Protein AF-A0ABD5DU59-F1 (afdb_monomer)

Mean predicted aligned error: 3.6 Å

Structure (mmCIF, N/CA/C/O backbone):
data_AF-A0ABD5DU59-F1
#
_entry.id   AF-A0ABD5DU59-F1
#
loop_
_atom_site.group_PDB
_atom_site.id
_atom_site.type_symbol
_atom_site.label_atom_id
_atom_site.label_alt_id
_atom_site.label_comp_id
_atom_site.label_asym_id
_atom_site.label_entity_id
_atom_site.label_seq_id
_atom_site.pdbx_PDB_ins_code
_atom_site.Cartn_x
_atom_site.Cartn_y
_atom_site.Cartn_z
_atom_site.occupancy
_atom_site.B_iso_or_equiv
_atom_site.auth_seq_id
_atom_site.auth_comp_id
_atom_site.auth_asym_id
_atom_site.auth_atom_id
_atom_site.pdbx_PDB_model_num
ATOM 1 N N . MET A 1 1 ? 8.849 -2.808 -11.660 1.00 80.06 1 MET A N 1
ATOM 2 C CA . MET A 1 1 ? 9.053 -3.051 -13.094 1.00 80.06 1 MET A CA 1
ATOM 3 C C . MET A 1 1 ? 9.398 -1.776 -13.841 1.00 80.06 1 MET A C 1
ATOM 5 O O . MET A 1 1 ? 10.565 -1.629 -14.149 1.00 80.06 1 MET A O 1
ATOM 9 N N . ILE A 1 2 ? 8.480 -0.823 -14.078 1.00 83.19 2 ILE A N 1
ATOM 10 C CA . ILE A 1 2 ? 8.816 0.320 -14.952 1.00 83.19 2 ILE A CA 1
ATOM 11 C C . ILE A 1 2 ? 9.961 1.196 -14.411 1.00 83.19 2 ILE A C 1
ATOM 13 O O . ILE A 1 2 ? 10.785 1.649 -15.176 1.00 83.19 2 ILE A O 1
ATOM 17 N N . ASN A 1 3 ? 10.139 1.358 -13.100 1.00 81.81 3 ASN A N 1
ATOM 18 C CA . ASN A 1 3 ? 11.316 2.096 -12.602 1.00 81.81 3 ASN A CA 1
ATOM 19 C C . ASN A 1 3 ? 12.653 1.408 -12.944 1.00 81.81 3 ASN A C 1
ATOM 21 O O . ASN A 1 3 ? 13.658 2.079 -13.115 1.00 81.81 3 ASN A O 1
ATOM 25 N N . ARG A 1 4 ? 12.658 0.078 -13.096 1.00 84.56 4 ARG A N 1
ATOM 26 C CA . ARG A 1 4 ? 13.845 -0.723 -13.426 1.00 84.56 4 ARG A CA 1
ATOM 27 C C . ARG A 1 4 ? 13.990 -0.995 -14.927 1.00 84.56 4 ARG A C 1
ATOM 29 O O . ARG A 1 4 ? 15.093 -1.251 -15.390 1.00 84.56 4 ARG A O 1
ATOM 36 N N . TYR A 1 5 ? 12.896 -0.935 -15.685 1.00 88.94 5 TYR A N 1
ATOM 37 C CA . TYR A 1 5 ? 12.854 -1.265 -17.108 1.00 88.94 5 TYR A CA 1
ATOM 38 C C . TYR A 1 5 ? 12.042 -0.238 -17.904 1.00 88.94 5 TYR A C 1
ATOM 40 O O . TYR A 1 5 ? 10.991 0.205 -17.448 1.00 88.94 5 TYR A O 1
ATOM 48 N N . THR A 1 6 ? 12.461 0.105 -19.120 1.00 87.19 6 THR A N 1
ATOM 49 C CA . THR A 1 6 ? 11.658 0.900 -20.063 1.00 87.19 6 THR A CA 1
ATOM 50 C C . THR A 1 6 ? 10.378 0.161 -20.473 1.00 87.19 6 THR A C 1
ATOM 52 O O . THR A 1 6 ? 10.230 -1.034 -20.215 1.00 87.19 6 THR A O 1
ATOM 55 N N . ALA A 1 7 ? 9.439 0.855 -21.127 1.00 85.81 7 ALA A N 1
ATOM 56 C CA . ALA A 1 7 ? 8.235 0.216 -21.676 1.00 85.81 7 ALA A CA 1
ATOM 57 C C . ALA A 1 7 ? 8.579 -0.930 -22.657 1.00 85.81 7 ALA A C 1
ATOM 59 O O . ALA A 1 7 ? 7.921 -1.970 -22.650 1.00 85.81 7 ALA A O 1
ATOM 60 N N . ASP A 1 8 ? 9.694 -0.788 -23.381 1.00 87.75 8 ASP A N 1
ATOM 61 C CA . ASP A 1 8 ? 10.266 -1.801 -24.281 1.00 87.75 8 ASP A CA 1
ATOM 62 C C . ASP A 1 8 ? 11.092 -2.878 -23.554 1.00 87.75 8 ASP A C 1
ATOM 64 O O . ASP A 1 8 ? 11.889 -3.584 -24.170 1.00 87.75 8 ASP A O 1
ATOM 68 N N . ARG A 1 9 ? 10.954 -2.992 -22.226 1.00 86.81 9 ARG A N 1
ATOM 69 C CA . ARG A 1 9 ? 11.640 -3.977 -21.373 1.00 86.81 9 ARG A CA 1
AT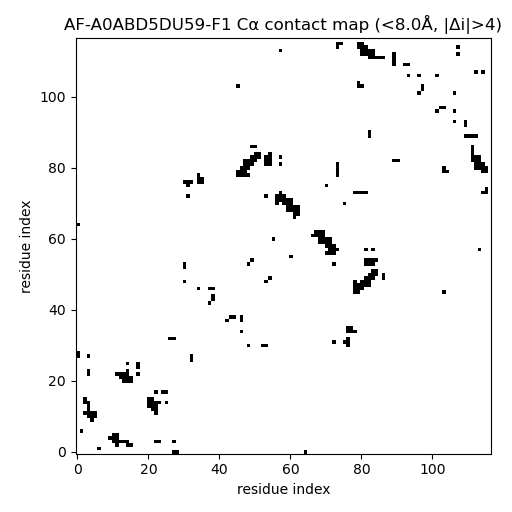OM 70 C C . ARG A 1 9 ? 13.176 -3.868 -21.366 1.00 86.81 9 ARG A C 1
ATOM 72 O O . ARG A 1 9 ? 13.849 -4.809 -20.953 1.00 86.81 9 ARG A O 1
ATOM 79 N N . LYS A 1 10 ? 13.751 -2.721 -21.749 1.00 89.88 10 LYS A N 1
ATOM 80 C CA . LYS A 1 10 ? 15.200 -2.465 -21.619 1.00 89.88 10 LYS A CA 1
ATOM 81 C C . LYS A 1 10 ? 15.541 -2.051 -20.194 1.00 89.88 10 LYS A C 1
ATOM 83 O O . LYS A 1 10 ? 14.781 -1.309 -19.584 1.00 89.88 10 LYS A O 1
ATOM 88 N N . LEU A 1 11 ? 16.675 -2.500 -19.665 1.00 89.25 11 LEU A N 1
ATOM 89 C CA . LEU A 1 11 ? 17.107 -2.140 -18.313 1.00 89.25 11 LEU A CA 1
ATOM 90 C C . LEU A 1 11 ? 17.397 -0.631 -18.215 1.00 89.25 11 LEU A C 1
ATOM 92 O O . LEU A 1 11 ? 18.031 -0.060 -19.100 1.00 89.25 11 LEU A O 1
ATOM 96 N N . ARG A 1 12 ? 16.935 0.006 -17.137 1.00 89.50 12 ARG A N 1
ATOM 97 C CA . ARG A 1 12 ? 17.323 1.369 -16.751 1.00 89.50 12 ARG A CA 1
ATOM 98 C C . ARG A 1 12 ? 18.554 1.316 -15.849 1.00 89.50 12 ARG A C 1
ATOM 100 O O . ARG A 1 12 ? 18.681 0.412 -15.023 1.00 89.50 12 ARG A O 1
ATOM 107 N N . HIS A 1 13 ? 19.449 2.285 -16.013 1.00 89.88 13 HIS A N 1
ATOM 108 C CA . HIS A 1 13 ? 20.680 2.393 -15.220 1.00 89.88 13 HIS A CA 1
ATOM 109 C C . HIS A 1 13 ? 20.547 3.361 -14.035 1.00 89.88 13 HIS A C 1
ATOM 111 O O . HIS A 1 13 ? 21.468 3.470 -13.228 1.00 89.88 13 HIS A O 1
ATOM 117 N N . ASP A 1 14 ? 19.383 3.989 -13.891 1.00 89.88 14 ASP A N 1
ATOM 118 C CA . ASP A 1 14 ? 19.012 4.912 -12.827 1.00 89.88 14 ASP A CA 1
ATOM 119 C C . ASP A 1 14 ? 17.605 4.612 -12.267 1.00 89.88 14 ASP A C 1
ATOM 121 O O . ASP A 1 14 ? 16.770 3.975 -12.911 1.00 89.88 14 ASP A O 1
ATOM 125 N N . ASP A 1 15 ? 17.342 5.060 -11.036 1.00 89.44 15 ASP A N 1
ATOM 126 C CA . ASP A 1 15 ? 16.006 5.060 -10.420 1.00 89.44 15 ASP A CA 1
ATOM 127 C C . ASP A 1 15 ? 15.778 6.377 -9.674 1.00 89.44 15 ASP A C 1
ATOM 129 O O . ASP A 1 15 ? 16.274 6.556 -8.563 1.00 89.44 15 ASP A O 1
ATOM 133 N N . ALA A 1 16 ? 14.979 7.270 -10.266 1.00 87.25 16 ALA A N 1
ATOM 134 C CA . ALA A 1 16 ? 14.698 8.621 -9.767 1.00 87.25 16 ALA A CA 1
ATOM 135 C C . ALA A 1 16 ? 14.113 8.684 -8.344 1.00 87.25 16 ALA A C 1
ATOM 137 O O . ALA A 1 16 ? 14.066 9.747 -7.730 1.00 87.25 16 ALA A O 1
ATOM 138 N N . TYR A 1 17 ? 13.628 7.562 -7.817 1.00 85.06 17 TYR A N 1
ATOM 139 C CA . TYR A 1 17 ? 13.027 7.497 -6.492 1.00 85.06 17 TYR A CA 1
ATOM 140 C C . TYR A 1 17 ? 13.849 6.662 -5.498 1.00 85.06 17 TYR A C 1
ATOM 142 O O . TYR A 1 17 ? 13.371 6.352 -4.401 1.00 85.06 17 TYR A O 1
ATOM 150 N N . THR A 1 18 ? 15.058 6.256 -5.880 1.00 88.69 18 THR A N 1
ATOM 151 C CA . THR A 1 18 ? 16.049 5.670 -4.979 1.00 88.69 18 THR A CA 1
ATOM 152 C C . THR A 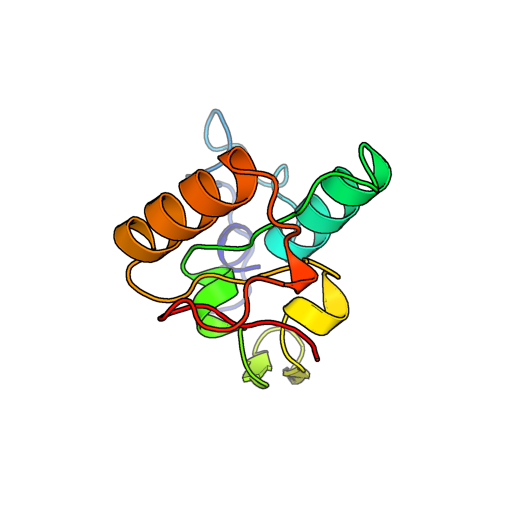1 18 ? 17.070 6.743 -4.601 1.00 88.69 18 THR A C 1
ATOM 154 O O . THR A 1 18 ? 17.480 7.546 -5.434 1.00 88.69 18 THR A O 1
ATOM 157 N N . ALA A 1 19 ? 17.513 6.759 -3.340 1.00 91.19 19 ALA A N 1
ATOM 158 C CA . ALA A 1 19 ? 18.520 7.710 -2.870 1.00 91.19 19 ALA A CA 1
ATOM 159 C C . ALA A 1 19 ? 19.785 7.683 -3.753 1.00 91.19 19 ALA A C 1
ATOM 161 O O . ALA A 1 19 ? 20.382 6.622 -3.962 1.00 91.19 19 ALA A O 1
ATOM 162 N N . GLY A 1 20 ? 20.178 8.852 -4.270 1.00 92.31 20 GLY A N 1
ATOM 163 C CA . GLY A 1 20 ? 21.308 9.001 -5.195 1.00 92.31 20 GLY A CA 1
ATOM 164 C C . GLY A 1 20 ? 21.059 8.453 -6.606 1.00 92.31 20 GLY A C 1
ATOM 165 O O . GLY A 1 20 ? 22.018 8.204 -7.326 1.00 92.31 20 GLY A O 1
ATOM 166 N N . ASN A 1 21 ? 19.800 8.224 -6.992 1.00 91.12 21 ASN A N 1
ATOM 167 C CA . ASN A 1 21 ? 19.379 7.661 -8.280 1.00 91.12 21 ASN A CA 1
ATOM 168 C C . ASN A 1 21 ? 19.935 6.262 -8.593 1.00 91.12 21 ASN A C 1
ATOM 170 O O . ASN A 1 21 ? 19.980 5.846 -9.750 1.00 91.12 21 ASN A O 1
ATOM 174 N N . VAL A 1 22 ? 20.362 5.518 -7.570 1.00 91.25 22 VAL A N 1
ATOM 175 C CA . VAL A 1 22 ? 21.033 4.227 -7.757 1.00 91.25 22 VAL A CA 1
ATOM 176 C C . VAL A 1 22 ? 20.045 3.164 -8.243 1.00 91.25 22 VAL A C 1
ATOM 178 O O . VAL A 1 22 ? 19.099 2.815 -7.538 1.00 91.25 22 VAL A O 1
ATOM 181 N N . ALA A 1 23 ? 20.294 2.589 -9.419 1.00 88.75 23 ALA A N 1
ATOM 182 C CA . ALA A 1 23 ? 19.475 1.499 -9.938 1.00 88.75 23 ALA A CA 1
ATOM 183 C C . ALA A 1 23 ? 19.575 0.215 -9.095 1.00 88.75 23 ALA A C 1
ATOM 185 O O . ALA A 1 23 ? 20.563 -0.058 -8.415 1.00 88.75 23 ALA A O 1
ATOM 186 N N . GLY A 1 24 ? 18.527 -0.608 -9.166 1.00 85.88 24 GLY A N 1
ATOM 187 C CA . GLY A 1 24 ? 18.517 -1.965 -8.609 1.00 85.88 24 GLY A CA 1
ATOM 188 C C . GLY A 1 24 ? 18.265 -2.080 -7.102 1.00 85.88 24 GLY A C 1
ATOM 189 O O . GLY A 1 24 ? 18.100 -3.199 -6.625 1.00 85.88 24 GLY A O 1
ATOM 190 N N . LYS A 1 25 ? 18.181 -0.973 -6.347 1.00 89.19 25 LYS A N 1
ATOM 191 C CA . LYS A 1 25 ? 17.865 -1.025 -4.903 1.00 89.19 25 LYS A CA 1
ATOM 192 C C . LYS A 1 25 ? 16.375 -1.174 -4.607 1.00 89.19 25 LYS A C 1
ATOM 194 O O . LYS A 1 25 ? 16.005 -1.789 -3.609 1.00 89.19 25 LYS A O 1
ATOM 199 N N . ARG A 1 26 ? 15.511 -0.602 -5.448 1.00 89.56 26 ARG A N 1
ATOM 200 C CA . ARG A 1 26 ? 14.063 -0.758 -5.318 1.00 89.56 26 ARG A CA 1
ATOM 201 C C . ARG A 1 26 ? 13.640 -2.124 -5.861 1.00 89.56 26 ARG A C 1
ATOM 203 O O . ARG A 1 26 ? 13.936 -2.426 -7.020 1.00 89.56 26 ARG A O 1
ATOM 210 N N . PRO A 1 27 ? 12.916 -2.937 -5.077 1.00 90.44 27 PRO A N 1
ATOM 211 C CA . PRO A 1 27 ? 12.423 -4.209 -5.558 1.00 90.44 27 PRO A CA 1
ATOM 212 C C . PRO A 1 27 ? 11.364 -4.009 -6.642 1.00 90.44 27 PRO A C 1
ATOM 214 O O . PRO A 1 27 ? 10.609 -3.032 -6.677 1.00 90.44 27 PRO A O 1
ATOM 217 N N . ASP A 1 28 ? 11.276 -4.994 -7.520 1.00 89.25 28 ASP A N 1
ATOM 218 C CA . ASP A 1 28 ? 10.167 -5.099 -8.444 1.00 89.25 28 ASP A CA 1
ATOM 219 C C . ASP A 1 28 ? 8.859 -5.389 -7.691 1.00 89.25 28 ASP A C 1
ATOM 221 O O . ASP A 1 28 ? 8.840 -6.157 -6.735 1.00 89.25 28 ASP A O 1
ATOM 225 N N . ARG A 1 29 ? 7.758 -4.748 -8.118 1.00 89.00 29 ARG A N 1
ATOM 226 C CA . ARG A 1 29 ? 6.458 -4.755 -7.410 1.00 89.00 29 ARG A CA 1
ATOM 227 C C . ARG A 1 29 ? 6.611 -4.293 -5.951 1.00 89.00 29 ARG A C 1
ATOM 229 O O . ARG A 1 29 ? 6.225 -4.992 -5.016 1.00 89.00 29 ARG A O 1
ATOM 236 N N . ALA A 1 30 ? 7.184 -3.102 -5.774 1.00 91.06 30 ALA A N 1
ATOM 237 C CA . ALA A 1 30 ? 7.591 -2.575 -4.475 1.00 91.06 30 ALA A CA 1
ATOM 238 C C . ALA A 1 30 ? 6.450 -2.524 -3.450 1.00 91.06 30 ALA A C 1
ATOM 240 O O . ALA A 1 30 ? 6.675 -2.887 -2.299 1.00 91.06 30 ALA A O 1
ATOM 241 N N . THR A 1 31 ? 5.222 -2.175 -3.864 1.00 93.38 31 THR A N 1
ATOM 242 C CA . THR A 1 31 ? 4.042 -2.226 -2.983 1.00 93.38 31 THR A CA 1
ATOM 243 C C . THR A 1 31 ? 3.89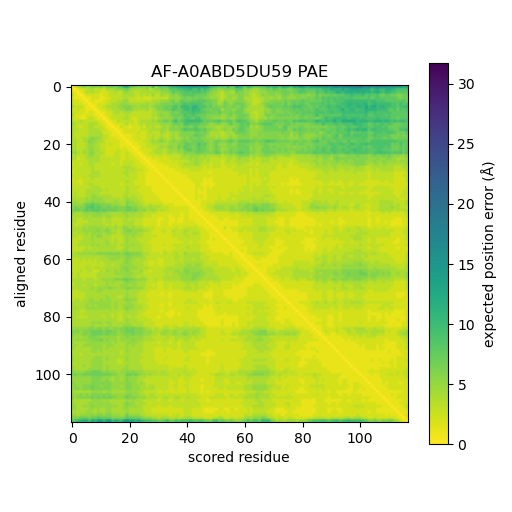4 -3.588 -2.306 1.00 93.38 31 THR A C 1
ATOM 245 O O . THR A 1 31 ? 3.679 -3.646 -1.102 1.00 93.38 31 THR A O 1
ATOM 248 N N . LEU A 1 32 ? 4.051 -4.688 -3.047 1.00 94.62 32 LEU A N 1
ATOM 249 C CA . LEU A 1 32 ? 3.904 -6.039 -2.506 1.00 94.62 32 LEU A CA 1
ATOM 250 C C . LEU A 1 32 ? 5.049 -6.388 -1.552 1.00 94.62 32 LEU A C 1
ATOM 252 O O . LEU A 1 32 ? 4.796 -6.808 -0.427 1.00 94.62 32 LEU A O 1
ATOM 256 N N . VAL A 1 33 ? 6.293 -6.164 -1.981 1.00 94.62 33 VAL A N 1
ATOM 257 C CA . VAL A 1 33 ? 7.479 -6.510 -1.183 1.00 94.62 33 VAL A CA 1
ATOM 258 C C . VAL A 1 33 ? 7.516 -5.714 0.119 1.00 94.62 33 VAL A C 1
ATOM 260 O O . VAL A 1 33 ? 7.724 -6.289 1.183 1.00 94.62 33 VAL A O 1
ATOM 263 N N . TYR A 1 34 ? 7.274 -4.404 0.069 1.00 95.00 34 TYR A N 1
ATOM 264 C CA . TYR A 1 34 ? 7.298 -3.574 1.271 1.00 95.00 34 TYR A CA 1
ATOM 265 C C . TYR A 1 34 ? 6.125 -3.858 2.207 1.00 95.00 34 TYR A C 1
ATOM 267 O O . TYR A 1 34 ? 6.343 -3.907 3.412 1.00 95.00 34 TYR A O 1
ATOM 275 N N . THR A 1 35 ? 4.928 -4.152 1.687 1.00 96.88 35 THR A N 1
ATOM 276 C CA . THR A 1 35 ? 3.802 -4.584 2.538 1.00 96.88 35 THR A CA 1
ATOM 277 C C . THR A 1 35 ? 4.155 -5.844 3.322 1.00 96.88 35 THR A C 1
ATOM 279 O O . THR A 1 35 ? 3.924 -5.900 4.527 1.00 96.88 35 THR A O 1
ATOM 282 N N . GLN A 1 36 ? 4.762 -6.835 2.662 1.00 95.62 36 GLN A N 1
ATOM 283 C CA . GLN A 1 36 ? 5.187 -8.069 3.324 1.00 95.62 36 GLN A CA 1
ATOM 284 C C . GLN A 1 36 ? 6.221 -7.789 4.416 1.00 95.62 36 GLN A C 1
ATOM 286 O O . GLN A 1 36 ? 6.051 -8.266 5.531 1.00 95.62 36 GLN A O 1
ATOM 291 N N . ARG A 1 37 ? 7.230 -6.947 4.148 1.00 96.50 37 ARG A N 1
ATOM 292 C CA . ARG A 1 37 ? 8.217 -6.551 5.170 1.00 96.50 37 ARG A CA 1
ATOM 293 C C . ARG A 1 37 ? 7.585 -5.827 6.358 1.00 96.50 37 ARG A C 1
ATOM 295 O O . ARG A 1 37 ? 7.956 -6.111 7.492 1.00 96.50 37 ARG A O 1
ATOM 302 N N . CYS A 1 38 ? 6.623 -4.935 6.119 1.00 97.00 38 CYS A N 1
ATOM 303 C CA . CYS A 1 38 ? 5.882 -4.274 7.194 1.00 97.00 38 CYS A CA 1
ATOM 304 C C . CYS A 1 38 ? 5.140 -5.295 8.065 1.00 97.00 38 CYS A C 1
ATOM 306 O O . CYS A 1 38 ? 5.283 -5.254 9.283 1.00 97.00 38 CYS A O 1
ATOM 308 N N . LYS A 1 39 ? 4.428 -6.250 7.452 1.00 95.38 39 LYS A N 1
ATOM 309 C CA . LYS A 1 39 ? 3.690 -7.292 8.185 1.00 95.38 39 LYS A CA 1
ATOM 310 C C . LYS A 1 39 ? 4.589 -8.331 8.860 1.00 95.38 39 LYS A C 1
ATOM 312 O O . LYS A 1 39 ? 4.204 -8.887 9.883 1.00 95.38 39 LYS A O 1
ATOM 317 N N . GLU A 1 40 ? 5.777 -8.599 8.320 1.00 95.81 40 GLU A N 1
ATOM 318 C CA . GLU A 1 40 ? 6.796 -9.430 8.975 1.00 95.81 40 GLU A CA 1
ATOM 319 C C . GLU A 1 40 ? 7.312 -8.772 10.257 1.00 95.81 40 GLU A C 1
ATOM 321 O O . GLU A 1 40 ? 7.466 -9.448 11.272 1.00 95.81 40 GLU A O 1
ATOM 326 N N . ALA A 1 41 ? 7.568 -7.463 10.208 1.00 97.12 41 ALA A N 1
ATOM 327 C CA . ALA A 1 41 ? 8.133 -6.722 11.327 1.00 97.12 41 ALA A CA 1
ATOM 328 C C . ALA A 1 41 ? 7.087 -6.365 12.399 1.00 97.12 41 ALA A C 1
ATOM 330 O O . ALA A 1 41 ? 7.382 -6.457 13.589 1.00 97.12 41 ALA A O 1
ATOM 331 N N . TRP A 1 42 ? 5.861 -6.018 11.993 1.00 96.25 42 TRP A N 1
ATOM 332 C CA . TRP A 1 42 ? 4.748 -5.704 12.891 1.00 96.25 42 TRP A CA 1
ATOM 333 C C . TRP A 1 42 ? 3.435 -6.273 12.346 1.00 96.25 42 TRP A C 1
ATOM 335 O O . TRP A 1 42 ? 2.799 -5.683 11.476 1.00 96.25 42 TRP A O 1
ATOM 345 N N . LYS A 1 43 ? 3.015 -7.425 12.879 1.00 93.12 43 LYS A N 1
ATOM 346 C CA . LYS A 1 43 ? 1.805 -8.135 12.423 1.00 93.12 43 LYS A CA 1
ATOM 347 C C . LYS A 1 43 ? 0.504 -7.418 12.775 1.00 93.12 43 LYS A C 1
ATOM 349 O O . LYS A 1 43 ? -0.446 -7.499 12.004 1.00 93.12 43 LYS A O 1
ATOM 354 N N . ASP A 1 44 ? 0.486 -6.729 13.912 1.00 92.31 44 ASP A N 1
ATOM 355 C CA . ASP A 1 44 ? -0.723 -6.112 14.472 1.00 92.31 44 ASP A CA 1
ATOM 356 C C . ASP A 1 44 ? -0.922 -4.659 14.012 1.00 92.31 44 ASP A C 1
ATOM 358 O O . ASP A 1 44 ? -1.925 -4.031 14.340 1.00 92.31 44 ASP A O 1
ATOM 362 N N . VAL A 1 45 ? 0.033 -4.103 13.258 1.00 95.69 45 VAL A N 1
ATOM 363 C CA . VAL A 1 45 ? -0.051 -2.734 12.739 1.00 95.69 45 VAL A CA 1
ATOM 364 C C . VAL A 1 45 ? -0.754 -2.756 11.378 1.00 95.69 45 VAL A C 1
ATOM 366 O O . VAL A 1 45 ? -0.252 -3.407 10.456 1.00 95.69 45 VAL A O 1
ATOM 369 N N . PRO A 1 46 ? -1.876 -2.028 11.206 1.00 96.31 46 PRO A N 1
ATOM 370 C CA . PRO A 1 46 ? -2.561 -1.948 9.923 1.00 96.31 46 PRO A CA 1
ATOM 371 C C . PRO A 1 46 ? -1.664 -1.378 8.820 1.00 96.31 46 PRO A C 1
ATOM 373 O O . PRO A 1 46 ? -1.010 -0.349 8.998 1.00 96.31 46 PRO A O 1
ATOM 376 N N . VAL A 1 47 ? -1.682 -2.009 7.647 1.00 97.44 47 VAL A N 1
ATOM 377 C CA . VAL A 1 47 ? -0.998 -1.523 6.446 1.00 97.44 47 VAL A CA 1
ATOM 378 C C . VAL A 1 47 ? -2.025 -1.031 5.434 1.00 97.44 47 VAL A C 1
ATOM 380 O O . VAL A 1 47 ? -2.829 -1.806 4.913 1.00 97.44 47 VAL A O 1
ATOM 383 N N . ILE A 1 48 ? -1.954 0.263 5.119 1.00 97.44 48 ILE A N 1
ATOM 384 C CA . ILE A 1 48 ? -2.825 0.932 4.149 1.00 97.44 48 ILE A CA 1
ATOM 385 C C . ILE A 1 48 ? -2.017 1.269 2.895 1.00 97.44 48 ILE A C 1
ATOM 387 O O . ILE A 1 48 ? -1.006 1.969 2.958 1.00 97.44 48 ILE A O 1
ATOM 391 N N . LEU A 1 49 ? -2.457 0.774 1.739 1.00 97.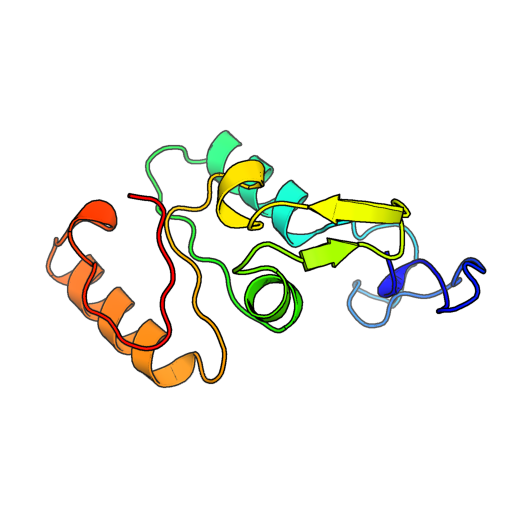69 49 LEU A N 1
ATOM 392 C CA . LEU A 1 49 ? -1.820 1.063 0.454 1.00 97.69 49 LEU A CA 1
ATOM 393 C C . LEU A 1 49 ? -2.322 2.377 -0.133 1.00 97.69 49 LEU A C 1
ATOM 395 O O . LEU A 1 49 ? -3.492 2.719 0.003 1.00 97.69 49 LEU A O 1
ATOM 399 N N . GLY A 1 50 ? -1.459 3.062 -0.878 1.00 95.81 50 GLY A N 1
ATOM 400 C CA . GLY A 1 50 ? -1.819 4.273 -1.603 1.00 95.81 50 GLY A CA 1
ATOM 401 C C . GLY A 1 50 ? -0.972 4.490 -2.853 1.00 95.81 50 GLY A C 1
ATOM 402 O O . GLY A 1 50 ? -0.091 3.695 -3.195 1.00 95.81 50 GLY A O 1
ATOM 403 N N . GLY A 1 51 ? -1.252 5.592 -3.544 1.00 93.56 51 GLY A N 1
ATOM 404 C CA . GLY A 1 51 ? -0.522 6.010 -4.737 1.00 93.56 51 GLY A CA 1
ATOM 405 C C . GLY A 1 51 ? -0.966 5.313 -6.024 1.00 93.56 51 GLY A C 1
ATOM 406 O O . GLY A 1 51 ? -1.934 4.548 -6.065 1.00 93.56 51 GLY A O 1
ATOM 407 N N . ILE A 1 52 ? -0.246 5.615 -7.107 1.00 91.88 52 ILE A N 1
ATOM 408 C CA . ILE A 1 52 ? -0.615 5.219 -8.474 1.00 91.88 52 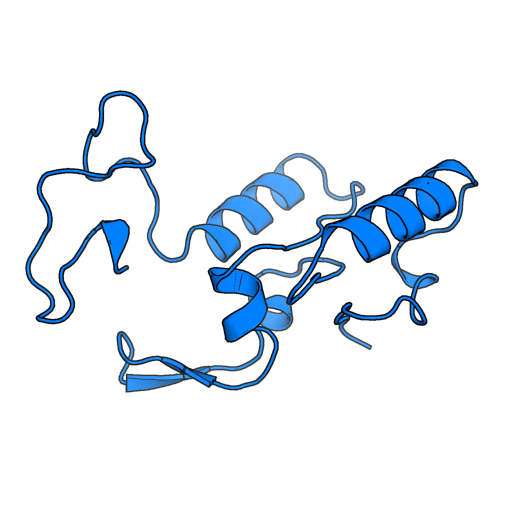ILE A CA 1
ATOM 409 C C . ILE A 1 52 ? -0.613 3.691 -8.635 1.00 91.88 52 ILE A C 1
ATOM 411 O O . ILE A 1 52 ? -1.565 3.135 -9.180 1.00 91.88 52 ILE A O 1
ATOM 415 N N . GLU A 1 53 ? 0.416 3.000 -8.126 1.00 91.62 53 GLU A N 1
ATOM 416 C CA . GLU A 1 53 ? 0.530 1.537 -8.247 1.00 91.62 53 GLU A CA 1
ATOM 417 C C . GLU A 1 53 ? -0.647 0.820 -7.573 1.00 91.62 53 GLU A C 1
ATOM 419 O O . GLU A 1 53 ? -1.262 -0.051 -8.188 1.00 91.62 53 GLU A O 1
ATOM 424 N N . ALA A 1 54 ? -1.002 1.215 -6.347 1.00 94.56 54 ALA A N 1
ATOM 425 C CA . ALA A 1 54 ? -2.128 0.632 -5.629 1.00 94.56 54 ALA A CA 1
ATOM 426 C C . ALA A 1 54 ? -3.461 0.967 -6.320 1.00 94.56 54 ALA A C 1
ATOM 428 O O . ALA A 1 54 ? -4.249 0.071 -6.618 1.00 94.56 54 ALA A O 1
ATOM 429 N N . SER A 1 55 ? -3.677 2.237 -6.675 1.00 96.38 55 SER A N 1
ATOM 430 C CA . SER A 1 55 ? -4.920 2.708 -7.305 1.00 96.38 55 SER A CA 1
ATOM 431 C C . SER A 1 55 ? -5.267 1.955 -8.594 1.00 96.38 55 SER A C 1
ATOM 433 O O . SER A 1 55 ? -6.421 1.563 -8.797 1.00 96.38 55 SER A O 1
ATOM 435 N N . LEU A 1 56 ? -4.270 1.738 -9.460 1.00 94.19 56 LEU A N 1
ATOM 436 C CA . LEU A 1 56 ? -4.442 1.046 -10.741 1.00 94.19 56 LEU A CA 1
ATOM 437 C C . LEU A 1 56 ? -4.611 -0.470 -10.581 1.00 94.19 56 LEU A C 1
ATOM 439 O O . LEU A 1 56 ? -5.224 -1.107 -11.432 1.00 94.19 56 LEU A O 1
ATOM 443 N N . ARG A 1 57 ? -4.100 -1.047 -9.488 1.00 95.56 57 ARG A N 1
ATOM 444 C CA . ARG A 1 57 ? -4.152 -2.490 -9.204 1.00 95.56 57 ARG A CA 1
ATOM 445 C C . ARG A 1 57 ? -5.198 -2.873 -8.156 1.00 95.56 57 ARG A C 1
ATOM 447 O O . ARG A 1 57 ? -5.165 -3.991 -7.642 1.00 95.56 57 ARG A O 1
ATOM 454 N N . ARG A 1 58 ? -6.117 -1.961 -7.818 1.00 95.69 58 ARG A N 1
ATOM 455 C CA . ARG A 1 58 ? -7.156 -2.189 -6.799 1.00 95.69 58 ARG A CA 1
ATOM 456 C C . ARG A 1 58 ? -8.176 -3.253 -7.209 1.00 95.69 58 ARG A C 1
ATOM 458 O O . ARG A 1 58 ? -8.714 -3.940 -6.350 1.00 95.69 58 ARG A O 1
ATOM 465 N N . THR A 1 59 ? -8.430 -3.401 -8.506 1.00 95.50 59 THR A N 1
ATOM 466 C CA . THR A 1 59 ? -9.279 -4.452 -9.078 1.00 95.50 59 THR A CA 1
ATOM 467 C C . THR A 1 59 ? -8.431 -5.462 -9.841 1.00 95.50 59 THR A C 1
ATOM 469 O O . THR A 1 59 ? -7.216 -5.297 -9.998 1.00 95.50 59 THR A O 1
ATOM 472 N N . ALA A 1 60 ? -9.081 -6.514 -10.342 1.00 96.00 60 ALA A N 1
ATOM 473 C CA . ALA A 1 60 ? -8.462 -7.351 -11.355 1.00 96.00 60 ALA A CA 1
ATOM 474 C C . ALA A 1 60 ? -7.997 -6.482 -12.539 1.00 96.00 60 ALA A C 1
ATOM 476 O O . ALA A 1 60 ? -8.697 -5.551 -12.945 1.00 96.00 60 ALA A O 1
ATOM 477 N N . HIS A 1 61 ? -6.793 -6.750 -13.035 1.00 94.62 61 HIS A N 1
ATOM 478 C CA . HIS A 1 61 ? -6.143 -5.971 -14.085 1.00 94.62 61 HIS A CA 1
ATOM 479 C C . HIS A 1 61 ? -5.234 -6.864 -14.927 1.00 94.62 61 HIS A C 1
ATOM 481 O O . HIS A 1 61 ? -4.682 -7.850 -14.442 1.00 94.62 61 HIS A O 1
ATOM 487 N N . TYR A 1 62 ? -5.052 -6.499 -16.191 1.00 94.88 62 TYR A N 1
ATOM 488 C CA . TYR A 1 62 ? -4.060 -7.133 -17.049 1.00 94.88 62 TYR A CA 1
ATOM 489 C C . TYR A 1 62 ? -2.657 -6.606 -16.713 1.00 94.88 62 TYR A C 1
ATOM 491 O O . TYR A 1 62 ? -2.422 -5.395 -16.702 1.00 94.88 62 TYR A O 1
ATOM 499 N N . ASP A 1 63 ? -1.721 -7.508 -16.415 1.00 92.06 63 ASP A N 1
ATOM 500 C CA . ASP A 1 63 ? -0.327 -7.175 -16.131 1.00 92.06 63 ASP A CA 1
ATOM 501 C C . ASP A 1 63 ? 0.533 -7.431 -17.370 1.00 92.06 63 ASP A C 1
ATOM 503 O O . ASP A 1 63 ? 0.879 -8.564 -17.687 1.00 92.06 63 ASP A O 1
ATOM 507 N N . TYR A 1 64 ? 0.928 -6.350 -18.044 1.00 90.00 64 TYR A N 1
ATOM 508 C CA . TYR A 1 64 ? 1.760 -6.397 -19.252 1.00 90.00 64 TYR A CA 1
ATOM 509 C C . TYR A 1 64 ? 3.119 -7.100 -19.060 1.00 90.00 64 TYR A C 1
ATOM 511 O O . TYR A 1 64 ? 3.711 -7.601 -20.017 1.00 90.00 64 TYR A O 1
ATOM 519 N N . TRP A 1 65 ? 3.650 -7.123 -17.835 1.00 88.06 65 TRP A N 1
ATOM 520 C CA . TRP A 1 65 ? 4.951 -7.733 -17.558 1.00 88.06 65 TRP A CA 1
ATOM 521 C C . TRP A 1 65 ? 4.868 -9.254 -17.499 1.00 88.06 65 TRP A C 1
ATOM 523 O O . TRP A 1 65 ? 5.780 -9.915 -17.986 1.00 88.06 65 TRP A O 1
ATOM 533 N N . SER A 1 66 ? 3.796 -9.795 -16.916 1.00 90.56 66 SER A N 1
ATOM 534 C CA . SER A 1 66 ? 3.553 -11.236 -16.835 1.00 90.56 66 SER A CA 1
ATOM 535 C C . SER A 1 66 ? 2.539 -11.769 -17.849 1.00 90.56 66 SER A C 1
ATOM 537 O O . SER A 1 66 ? 2.188 -12.937 -17.729 1.00 90.56 66 SER A O 1
ATOM 539 N N . ASP A 1 67 ? 2.052 -10.949 -18.787 1.00 93.62 67 ASP A N 1
ATOM 540 C CA . ASP A 1 67 ? 1.089 -11.325 -19.842 1.00 93.62 67 ASP A CA 1
ATOM 541 C C . ASP A 1 67 ? -0.121 -12.117 -19.307 1.00 93.62 67 ASP A C 1
ATOM 543 O O . ASP A 1 67 ? -0.498 -13.182 -19.786 1.00 93.62 67 ASP A O 1
ATOM 547 N N . THR A 1 68 ? -0.675 -11.649 -18.190 1.00 96.12 68 THR A N 1
ATOM 548 C CA . THR A 1 68 ? -1.696 -12.380 -17.428 1.00 96.12 68 THR A CA 1
ATOM 549 C C . THR A 1 68 ? -2.643 -11.420 -16.725 1.00 96.12 68 THR A C 1
ATOM 551 O O . THR A 1 68 ? -2.260 -10.322 -16.315 1.00 96.12 68 THR A O 1
ATOM 554 N N . VAL A 1 69 ? -3.894 -11.844 -16.534 1.00 96.69 69 VAL A N 1
ATOM 555 C CA . VAL A 1 69 ? -4.830 -11.132 -15.657 1.00 96.69 69 VAL A CA 1
ATOM 556 C C . VAL A 1 69 ? -4.479 -11.454 -14.210 1.00 96.69 69 VAL A C 1
ATOM 558 O O . VAL A 1 69 ? -4.509 -12.608 -13.786 1.00 96.69 69 VAL A O 1
ATOM 561 N N . ARG A 1 70 ? -4.153 -10.420 -13.438 1.00 95.19 70 ARG A N 1
ATOM 562 C CA . ARG A 1 70 ? -3.913 -10.518 -12.001 1.00 95.19 70 ARG A CA 1
ATOM 563 C C . ARG A 1 70 ? -5.137 -10.046 -11.237 1.00 95.19 70 ARG A C 1
ATOM 565 O O . ARG A 1 70 ? -5.849 -9.138 -11.659 1.00 95.19 70 ARG A O 1
ATOM 572 N N . ARG A 1 71 ? -5.352 -10.652 -10.074 1.00 95.88 71 ARG A N 1
ATOM 573 C CA . ARG A 1 71 ? -6.313 -10.184 -9.068 1.00 95.88 71 ARG A CA 1
ATOM 574 C C . ARG A 1 71 ? -5.864 -8.863 -8.436 1.00 95.88 71 ARG A C 1
ATOM 576 O O 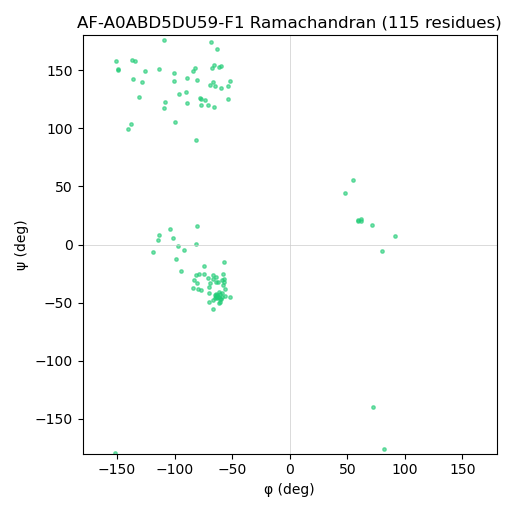. ARG A 1 71 ? -4.765 -8.376 -8.701 1.00 95.88 71 ARG A O 1
ATOM 583 N N . SER A 1 72 ? -6.725 -8.300 -7.590 1.00 96.19 72 SER A N 1
ATOM 584 C CA . SER A 1 72 ? -6.400 -7.106 -6.806 1.00 96.19 72 SER A CA 1
ATOM 585 C C . SER A 1 72 ? -5.088 -7.278 -6.040 1.00 96.19 72 SER A C 1
ATOM 587 O O . SER A 1 72 ? -4.830 -8.340 -5.463 1.00 96.19 72 SER A O 1
ATOM 589 N N . VAL A 1 73 ? -4.292 -6.209 -5.980 1.00 96.12 73 VAL A N 1
ATOM 590 C CA . VAL A 1 73 ? -3.060 -6.170 -5.184 1.00 96.12 73 VAL A CA 1
ATOM 591 C C . VAL A 1 73 ? -3.319 -6.478 -3.709 1.00 96.12 73 VAL A C 1
ATOM 593 O O . VAL A 1 73 ? -2.455 -7.081 -3.085 1.00 96.12 73 VAL A O 1
ATOM 596 N N . LEU A 1 74 ? -4.509 -6.162 -3.180 1.00 96.25 74 LEU A N 1
ATOM 597 C CA . LEU A 1 74 ? -4.901 -6.469 -1.799 1.00 96.25 74 LEU A CA 1
ATOM 598 C C . LEU A 1 74 ? -4.830 -7.971 -1.483 1.00 96.25 74 LEU A C 1
ATOM 600 O O . LEU A 1 74 ? -4.446 -8.357 -0.380 1.00 96.25 74 LEU A O 1
ATOM 604 N N . VAL A 1 75 ? -5.136 -8.837 -2.457 1.00 95.88 75 VAL A N 1
ATOM 605 C CA . VAL A 1 75 ? -5.114 -10.292 -2.243 1.00 95.88 75 VAL A CA 1
ATOM 606 C C . VAL A 1 75 ? -3.687 -10.811 -2.074 1.00 95.88 75 VAL A C 1
ATOM 608 O O . VAL A 1 75 ? -3.441 -11.671 -1.224 1.00 95.88 75 VAL A O 1
ATOM 611 N N . ASP A 1 76 ? -2.766 -10.297 -2.893 1.00 93.75 76 ASP A N 1
ATOM 612 C CA . ASP A 1 76 ? -1.371 -10.741 -2.934 1.00 93.75 76 ASP A CA 1
ATOM 613 C C . ASP A 1 76 ? -0.519 -10.050 -1.850 1.00 93.75 76 ASP A C 1
ATOM 615 O O . ASP A 1 76 ? 0.362 -10.680 -1.268 1.00 93.75 76 ASP A O 1
ATOM 619 N N . SER A 1 77 ? -0.768 -8.765 -1.563 1.00 95.19 77 SER A N 1
ATOM 620 C CA . SER A 1 77 ? -0.017 -7.997 -0.560 1.00 95.19 77 SER A CA 1
ATOM 621 C C . SER A 1 77 ? -0.461 -8.288 0.870 1.00 95.19 77 SER A C 1
ATOM 623 O O . SER A 1 77 ? 0.330 -8.097 1.789 1.00 95.19 77 SER A O 1
ATOM 625 N N . LYS A 1 78 ? -1.712 -8.734 1.057 1.00 94.00 78 LYS A N 1
ATOM 626 C CA . LYS A 1 78 ? -2.364 -8.872 2.368 1.00 94.00 78 LYS A CA 1
ATOM 627 C C . LYS A 1 78 ? -2.464 -7.563 3.148 1.00 94.00 78 LYS A C 1
ATOM 629 O O . LYS A 1 78 ? -2.616 -7.618 4.360 1.00 94.00 78 LYS A O 1
ATOM 634 N N . ALA A 1 79 ? -2.369 -6.409 2.489 1.00 97.19 79 ALA A N 1
ATOM 635 C CA . ALA A 1 79 ? -2.659 -5.130 3.131 1.00 97.19 79 ALA A CA 1
ATOM 636 C C . ALA A 1 79 ? -4.120 -5.072 3.601 1.00 97.19 79 ALA A C 1
ATOM 638 O O . ALA A 1 79 ? -4.987 -5.727 3.023 1.00 97.19 79 ALA A O 1
ATOM 639 N N . ASP A 1 80 ? -4.371 -4.286 4.640 1.00 97.19 80 ASP A N 1
ATOM 640 C CA . ASP A 1 80 ? -5.661 -4.239 5.333 1.00 97.19 80 ASP A CA 1
ATOM 641 C C . ASP A 1 80 ? -6.649 -3.310 4.616 1.00 97.19 80 ASP A C 1
ATOM 643 O O . ASP A 1 80 ? -7.851 -3.556 4.594 1.00 97.19 80 ASP A O 1
ATOM 647 N N . MET A 1 81 ? -6.129 -2.272 3.956 1.00 97.88 81 MET A N 1
ATOM 648 C CA . MET A 1 81 ? -6.917 -1.316 3.183 1.00 97.88 81 MET A CA 1
ATOM 649 C C . MET A 1 81 ? -6.091 -0.732 2.034 1.00 97.88 81 MET A C 1
ATOM 651 O O . MET A 1 81 ? -4.859 -0.713 2.059 1.00 97.88 81 MET A O 1
ATOM 655 N N . LEU A 1 82 ? -6.768 -0.230 1.006 1.00 97.81 82 LEU A N 1
ATOM 656 C CA . LEU A 1 82 ? -6.171 0.507 -0.103 1.00 97.81 82 LEU A CA 1
ATOM 657 C C . LEU A 1 82 ? -6.942 1.800 -0.348 1.00 97.81 82 LEU A C 1
ATOM 659 O O . LEU A 1 82 ? -8.143 1.757 -0.577 1.00 97.81 82 LEU A O 1
ATOM 663 N N . MET A 1 83 ? -6.246 2.932 -0.378 1.00 97.81 83 MET A N 1
ATOM 664 C CA . MET A 1 83 ? -6.776 4.236 -0.779 1.00 97.81 83 MET A CA 1
ATOM 665 C C . MET A 1 83 ? -6.453 4.497 -2.253 1.00 97.81 83 MET A C 1
ATOM 667 O O . MET A 1 83 ? -5.304 4.345 -2.681 1.00 97.81 83 MET A O 1
ATOM 671 N N . PHE A 1 84 ? -7.456 4.879 -3.044 1.00 97.06 84 PHE A N 1
ATOM 672 C CA . PHE A 1 84 ? -7.296 5.140 -4.476 1.00 97.06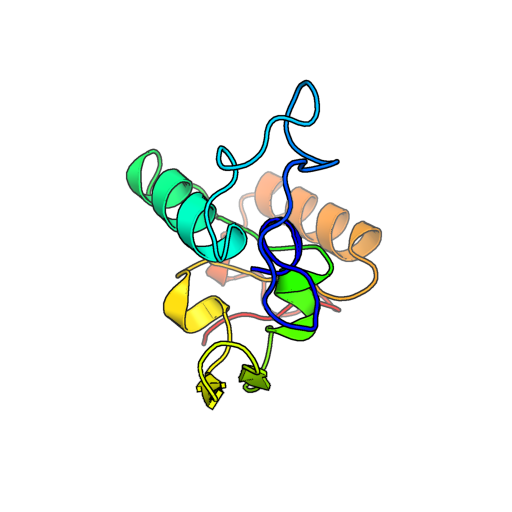 84 PHE A CA 1
ATOM 673 C C . PHE A 1 84 ? -7.792 6.525 -4.892 1.00 97.06 84 PHE A C 1
ATOM 675 O O . PHE A 1 84 ? -8.744 7.063 -4.338 1.00 97.06 84 PHE A O 1
ATOM 682 N N . GLY A 1 85 ? -7.170 7.098 -5.924 1.00 95.75 85 GLY A N 1
ATOM 683 C CA . GLY A 1 85 ? -7.468 8.471 -6.341 1.00 95.75 85 GLY A CA 1
ATOM 684 C C . GLY A 1 85 ? -6.914 9.496 -5.348 1.00 95.75 85 GLY A C 1
ATOM 685 O O . GLY A 1 85 ? -5.796 9.330 -4.864 1.00 95.75 85 GLY A O 1
ATOM 686 N N . ASN A 1 86 ? -7.676 10.561 -5.068 1.00 94.38 86 ASN A N 1
ATOM 687 C CA . ASN A 1 86 ? -7.318 11.538 -4.035 1.00 94.38 86 ASN A CA 1
ATOM 688 C C . ASN A 1 86 ? -7.367 10.856 -2.658 1.00 94.38 86 ASN A C 1
ATOM 690 O O . ASN A 1 86 ? -8.417 10.342 -2.261 1.00 94.38 86 ASN A O 1
ATOM 694 N N . GLY A 1 87 ? -6.217 10.813 -1.988 1.00 94.50 87 GLY A N 1
ATOM 695 C CA . GLY A 1 87 ? -6.009 10.091 -0.736 1.00 94.50 87 GLY A CA 1
ATOM 696 C C . GLY A 1 87 ? -6.093 10.986 0.496 1.00 94.50 87 GLY A C 1
ATOM 697 O O . GLY A 1 87 ? -6.192 10.481 1.603 1.00 94.50 87 GLY A O 1
ATOM 698 N N . GLU A 1 88 ? -6.083 12.304 0.325 1.00 96.50 88 GLU A N 1
ATOM 699 C CA . GLU A 1 88 ? -5.957 13.282 1.403 1.00 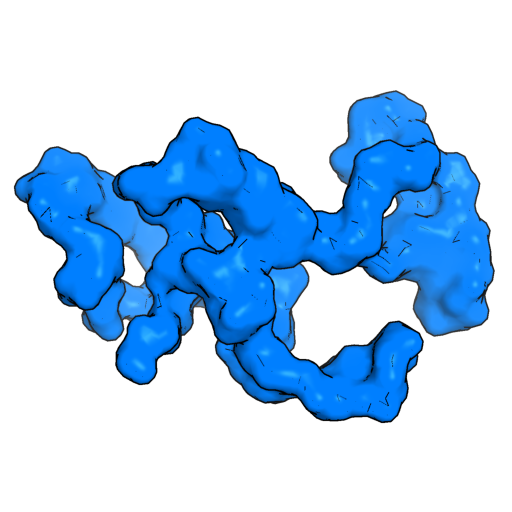96.50 88 GLU A CA 1
ATOM 700 C C . GLU A 1 88 ? -7.158 13.227 2.350 1.00 96.50 88 GLU A C 1
ATOM 702 O O . GLU A 1 88 ? -6.993 13.162 3.565 1.00 96.50 88 GLU A O 1
ATOM 707 N N . ARG A 1 89 ? -8.373 13.183 1.792 1.00 96.50 89 ARG A N 1
ATOM 708 C CA . ARG A 1 89 ? -9.611 13.053 2.576 1.00 96.50 89 ARG A CA 1
ATOM 709 C C . ARG A 1 89 ? -9.736 11.695 3.282 1.00 96.50 89 ARG A C 1
ATOM 711 O O . ARG A 1 89 ? -9.885 11.710 4.503 1.00 96.50 89 ARG A O 1
ATOM 718 N N . PRO A 1 90 ? -9.654 10.539 2.584 1.00 97.38 90 PRO A N 1
ATOM 719 C CA . PRO A 1 90 ? -9.775 9.247 3.257 1.00 97.38 90 PRO A CA 1
ATOM 720 C C . PRO A 1 90 ? -8.643 8.993 4.257 1.00 97.38 90 PRO A C 1
ATOM 722 O O . PRO A 1 90 ? -8.889 8.376 5.286 1.00 97.38 90 PRO A O 1
ATOM 725 N N . LEU A 1 91 ? -7.425 9.491 4.015 1.00 97.31 91 LEU A N 1
ATOM 726 C CA . LEU A 1 91 ? -6.314 9.356 4.960 1.00 97.31 91 LEU A CA 1
ATOM 727 C C . LEU A 1 91 ? -6.626 10.020 6.299 1.00 97.31 91 LEU A C 1
ATOM 729 O O . LEU A 1 91 ? -6.449 9.395 7.341 1.00 97.31 91 LEU A O 1
ATOM 733 N N . VAL A 1 92 ? -7.096 11.269 6.268 1.00 98.06 92 VAL A N 1
ATOM 734 C CA . VAL A 1 92 ? -7.449 12.018 7.481 1.00 98.06 92 VAL A CA 1
ATOM 735 C C . VAL A 1 92 ? -8.594 11.328 8.225 1.00 98.06 92 VAL A C 1
ATOM 737 O O . VAL A 1 92 ? -8.510 11.141 9.436 1.00 98.06 92 VAL A O 1
ATOM 740 N N . GLU A 1 93 ? -9.632 10.898 7.507 1.00 98.06 93 GLU A N 1
ATOM 741 C CA . GLU A 1 93 ? -10.783 10.208 8.099 1.00 98.06 93 GLU A CA 1
ATOM 742 C C . GLU A 1 93 ? -10.387 8.887 8.774 1.00 98.06 93 GLU A C 1
ATOM 744 O O . GLU A 1 93 ? -10.695 8.675 9.948 1.00 98.06 93 GLU A O 1
ATOM 749 N N . VAL A 1 94 ? -9.644 8.027 8.070 1.00 98.12 94 VAL A N 1
ATOM 750 C CA . VAL A 1 94 ? -9.176 6.744 8.615 1.00 98.12 94 VAL A CA 1
ATOM 751 C C . VAL A 1 94 ? -8.241 6.968 9.802 1.00 98.12 94 VAL A C 1
ATOM 753 O O . VAL A 1 94 ? -8.396 6.311 10.827 1.00 98.12 94 VAL A O 1
ATOM 756 N N . ALA A 1 95 ? -7.306 7.918 9.713 1.00 97.69 95 ALA A N 1
ATOM 757 C CA . ALA A 1 95 ? -6.381 8.214 10.805 1.00 97.69 95 ALA A CA 1
ATOM 758 C C . ALA A 1 95 ? -7.110 8.667 12.080 1.00 97.69 95 ALA A C 1
ATOM 760 O O . ALA A 1 95 ? -6.776 8.202 13.170 1.00 97.69 95 ALA A O 1
ATOM 761 N N . HIS A 1 96 ? -8.126 9.528 11.959 1.00 98.44 96 HIS A N 1
ATOM 762 C CA . HIS A 1 96 ? -8.932 9.949 13.105 1.00 98.44 96 HIS A CA 1
ATOM 763 C C . HIS A 1 96 ? -9.715 8.791 13.727 1.00 98.44 96 HIS A C 1
ATOM 765 O O . HIS A 1 96 ? -9.730 8.673 14.949 1.00 98.44 96 HIS A O 1
ATOM 771 N N . ARG A 1 97 ? -10.321 7.920 12.915 1.00 98.38 97 ARG A N 1
ATOM 772 C CA . ARG A 1 97 ? -11.074 6.754 13.407 1.00 98.38 97 ARG A CA 1
ATOM 773 C C . ARG A 1 97 ? -10.175 5.755 14.135 1.00 98.38 97 ARG A C 1
ATOM 775 O O . ARG A 1 97 ? -10.492 5.354 15.253 1.00 98.38 97 ARG A O 1
ATOM 782 N N . LEU A 1 98 ? -9.002 5.458 13.571 1.00 97.62 98 LEU A N 1
ATOM 783 C CA . LEU A 1 98 ? -7.982 4.642 14.237 1.00 97.62 98 LEU A CA 1
ATOM 784 C C . LEU A 1 98 ? -7.533 5.271 15.568 1.00 97.62 98 LEU A C 1
ATOM 786 O O . LEU A 1 98 ? -7.404 4.573 16.570 1.00 97.62 98 LEU A O 1
ATOM 790 N N . ALA A 1 99 ? -7.343 6.595 15.614 1.00 97.81 99 ALA A N 1
ATOM 791 C CA . ALA A 1 99 ? -6.984 7.305 16.846 1.00 97.81 99 ALA A CA 1
ATOM 792 C C . ALA A 1 99 ? -8.100 7.292 17.910 1.00 97.81 99 ALA A C 1
ATOM 794 O O . ALA A 1 99 ? -7.805 7.378 19.100 1.00 97.81 99 ALA A O 1
ATOM 795 N N . MET A 1 100 ? -9.366 7.161 17.500 1.00 98.19 100 MET A N 1
ATOM 796 C CA . MET A 1 100 ? -10.516 6.978 18.398 1.00 98.19 100 MET A CA 1
ATOM 797 C C . MET A 1 100 ? -10.695 5.523 18.864 1.00 98.19 100 MET A C 1
ATOM 799 O O . MET A 1 100 ? -11.604 5.245 19.644 1.00 98.19 100 MET A O 1
ATOM 803 N N . GLY A 1 101 ? -9.825 4.606 18.430 1.00 97.50 101 GLY A N 1
ATOM 804 C CA . GLY A 1 101 ? -9.822 3.206 18.853 1.00 97.50 101 GLY A CA 1
ATOM 805 C C . GLY A 1 101 ? -10.644 2.267 17.972 1.00 97.50 101 GLY A C 1
ATOM 806 O O . GLY A 1 101 ? -10.794 1.099 18.323 1.00 97.50 101 GLY A O 1
ATOM 807 N N . GLU A 1 102 ? -11.164 2.742 16.839 1.00 98.12 102 GLU A N 1
ATOM 808 C CA . GLU A 1 102 ? -11.800 1.864 15.860 1.00 98.12 102 GLU A CA 1
ATOM 809 C C . GLU A 1 102 ? -10.752 0.973 15.184 1.00 98.12 102 GLU A C 1
ATOM 811 O O . GLU A 1 102 ? -9.662 1.436 14.834 1.00 98.12 102 GLU A O 1
ATOM 816 N N . THR A 1 103 ? -11.056 -0.310 14.996 1.00 97.00 103 THR A N 1
ATOM 817 C CA . THR A 1 103 ? -10.133 -1.229 14.324 1.00 97.00 103 THR A CA 1
ATOM 818 C C . THR A 1 103 ? -10.252 -1.105 12.806 1.00 97.00 103 THR A C 1
ATOM 820 O O . THR A 1 103 ? -11.303 -0.766 12.263 1.00 97.00 103 THR A O 1
ATOM 823 N N . ILE A 1 104 ? -9.167 -1.386 12.077 1.00 96.62 104 ILE A N 1
ATOM 824 C CA . ILE A 1 104 ? -9.139 -1.200 10.616 1.00 96.62 104 ILE A CA 1
ATOM 825 C C . ILE A 1 104 ? -10.222 -2.012 9.881 1.00 96.62 104 ILE A C 1
ATOM 827 O O . ILE A 1 104 ? -10.731 -1.569 8.857 1.00 96.62 104 ILE A O 1
ATOM 831 N N . ASP A 1 105 ? -10.614 -3.172 10.410 1.00 95.69 105 ASP A N 1
ATOM 832 C CA . ASP A 1 105 ? -11.637 -4.057 9.843 1.00 95.69 105 ASP A CA 1
ATOM 833 C C . ASP A 1 105 ? -13.082 -3.549 10.023 1.00 95.69 105 ASP A C 1
ATOM 835 O O . ASP A 1 105 ? -13.978 -3.989 9.289 1.00 95.69 105 ASP A O 1
ATOM 839 N N . GLN A 1 106 ? -13.301 -2.611 10.952 1.00 96.94 106 GLN A N 1
ATOM 840 C CA . GLN A 1 106 ? -14.581 -1.928 11.175 1.00 96.94 106 GLN A CA 1
ATOM 841 C C . GLN A 1 106 ? -14.793 -0.770 10.185 1.00 96.94 106 GLN A C 1
ATOM 843 O O . GLN A 1 106 ? -15.927 -0.463 9.809 1.00 96.94 106 GLN A O 1
ATOM 848 N N . ILE A 1 107 ? -13.705 -0.188 9.673 1.00 97.50 107 ILE A N 1
ATOM 849 C CA . ILE A 1 107 ? -13.726 0.958 8.761 1.00 97.50 107 ILE A CA 1
ATOM 850 C C . ILE A 1 107 ? -14.002 0.486 7.323 1.00 97.50 107 ILE A C 1
ATOM 852 O O . ILE A 1 107 ? -13.085 0.179 6.559 1.00 97.50 107 ILE A O 1
ATOM 856 N N . ARG A 1 108 ? -15.281 0.422 6.933 1.00 97.00 108 ARG A N 1
ATOM 857 C CA . ARG A 1 108 ? -15.718 -0.124 5.625 1.00 97.00 108 ARG A CA 1
ATOM 858 C C . ARG A 1 108 ? -16.449 0.861 4.717 1.00 97.00 108 ARG A C 1
ATOM 860 O O . ARG A 1 108 ? -16.767 0.536 3.577 1.00 97.00 108 ARG A O 1
ATOM 867 N N . ASP A 1 109 ? -16.735 2.047 5.228 1.00 97.06 109 ASP A N 1
ATOM 868 C CA . ASP A 1 109 ? -17.636 3.039 4.642 1.00 97.06 109 ASP A CA 1
ATOM 869 C C . ASP A 1 109 ? -16.925 4.332 4.210 1.00 97.06 109 ASP A C 1
ATOM 871 O O . ASP A 1 109 ? -17.556 5.259 3.699 1.00 97.06 109 ASP A O 1
ATOM 875 N N . VAL A 1 110 ? -15.595 4.376 4.332 1.00 97.88 110 VAL A N 1
ATOM 876 C CA . VAL A 1 110 ? -14.787 5.512 3.881 1.00 97.88 110 VAL A CA 1
ATOM 877 C C . VAL A 1 110 ? -14.700 5.510 2.356 1.00 97.88 110 VAL A C 1
ATOM 879 O O . VAL A 1 110 ? -14.252 4.546 1.726 1.00 97.88 110 VAL A O 1
ATOM 882 N N . ARG A 1 111 ? -15.101 6.620 1.732 1.00 97.25 111 ARG A N 1
ATOM 883 C CA . ARG A 1 111 ? -15.019 6.784 0.271 1.00 97.25 111 ARG A CA 1
ATOM 884 C C . ARG A 1 111 ? -13.576 6.661 -0.209 1.00 97.25 111 ARG A C 1
ATOM 886 O O . ARG A 1 111 ? -12.643 6.985 0.513 1.00 97.25 111 ARG A O 1
ATOM 893 N N . ASN A 1 112 ? -13.397 6.254 -1.464 1.00 97.12 112 ASN A N 1
ATOM 894 C CA . ASN A 1 112 ? -12.076 6.094 -2.083 1.00 97.12 112 ASN A CA 1
ATOM 895 C C . ASN A 1 112 ? -11.184 5.043 -1.393 1.00 97.12 112 ASN A C 1
ATOM 897 O O . ASN A 1 112 ? -9.963 5.062 -1.565 1.00 97.12 112 ASN A O 1
ATOM 901 N N . THR A 1 113 ? -11.785 4.106 -0.655 1.00 97.88 113 THR A N 1
ATOM 902 C CA . THR A 1 113 ? -11.092 2.951 -0.080 1.00 97.88 113 THR A CA 1
ATOM 903 C C . THR A 1 113 ? -11.563 1.642 -0.711 1.00 97.88 113 THR A C 1
ATOM 905 O O . THR A 1 113 ? -12.680 1.531 -1.218 1.00 97.88 113 THR A O 1
ATOM 908 N N . ALA A 1 114 ? -10.677 0.654 -0.737 1.00 97.38 114 ALA A N 1
ATOM 909 C CA . ALA A 1 114 ? -10.959 -0.721 -1.106 1.00 97.38 114 ALA A CA 1
ATOM 910 C C . ALA A 1 114 ? -10.431 -1.642 -0.004 1.00 97.38 114 ALA A C 1
ATOM 912 O O . ALA A 1 114 ? -9.336 -1.427 0.522 1.00 97.38 114 ALA A O 1
ATOM 913 N N . ILE A 1 115 ? -11.207 -2.672 0.312 1.00 96.81 115 ILE A N 1
ATOM 914 C CA . ILE A 1 115 ? -10.935 -3.648 1.367 1.00 96.81 115 ILE A CA 1
ATOM 915 C C . ILE A 1 115 ? -11.253 -5.055 0.857 1.00 96.81 115 ILE A C 1
ATOM 917 O O . ILE A 1 115 ? -12.009 -5.221 -0.104 1.00 96.81 115 ILE A O 1
ATOM 921 N N . MET A 1 116 ? -10.670 -6.063 1.500 1.00 93.94 116 MET A N 1
ATOM 922 C CA . MET A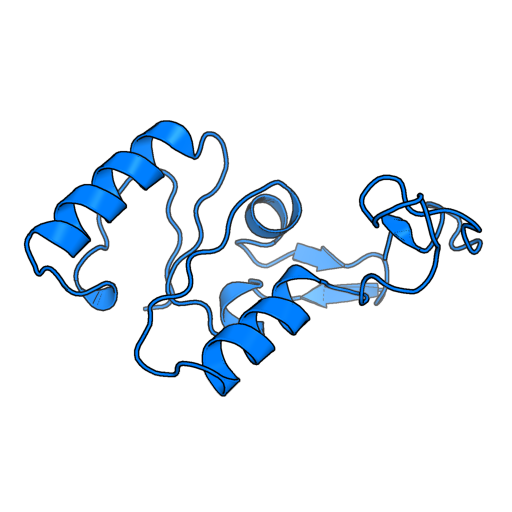 1 116 ? -11.084 -7.456 1.331 1.00 93.94 116 MET A CA 1
ATOM 923 C C . MET A 1 116 ? -12.162 -7.771 2.369 1.00 93.94 116 MET A C 1
ATOM 925 O O . MET A 1 116 ? -11.979 -7.451 3.542 1.00 93.94 116 MET A O 1
ATOM 929 N N . VAL A 1 117 ? -13.267 -8.379 1.932 1.00 85.38 117 VAL A N 1
ATOM 930 C CA . VAL A 1 117 ? -14.381 -8.820 2.789 1.00 85.38 117 VAL A CA 1
ATOM 931 C C . VAL A 1 117 ? -14.485 -10.334 2.739 1.00 85.38 117 VAL A C 1
ATOM 933 O O . VAL A 1 117 ? -14.280 -10.885 1.632 1.00 85.38 117 VAL A O 1
#

Foldseek 3Di:
DCQQAPPVRHGDQFGPPDVVRHHPPQDDVNLQVVLVVVCVVPVQDAAEAEDDSQQQQQAFDQDPVVRDTDGRPCVRSVGAKYAHDDCPVLVVVQVVCVVVVDDSNNPDPRPRMHGDD

Secondary structure (DSSP, 8-state):
-TTTB-TTSPBPSB-TTSGGGBTT-SPTTHHHHHHHHHHHH-TTS--EE-HHHHHHTSS-EEETTTTEEE--HHHHH--SEEE-S--HHHHHHHHHHHHTT--TTT----TTEE---

Nearest PDB structures (foldseek):
  5hvm-assembly1_B  TM=4.773E-01  e=8.097E+00  Aspergillus fumigatus Af293

InterPro domains:
  IPR013704 UPF0313, N-terminal [PF08497] (1-116)
  IPR022946 Uncharacterised protein family UPF0313 [PTHR32331] (1-116)

Sequence (117 aa):
MINRYTADRKLRHDDAYTAGNVAGKRPDRATLVYTQRCKEAWKDVPVILGGIEASLRRTAHYDYWSDTVRRSVLVDSKADMLMFGNGERPLVEVAHRLAMGETIDQIRDVRNTAIMV

Solvent-accessible surface area (backbone atoms only — not comparable to full-atom values): 7023 Å² total; per-residue (Å²): 77,69,68,51,19,46,98,86,68,43,80,43,84,43,20,94,89,37,86,91,32,46,45,86,72,71,62,69,54,43,71,42,55,51,42,44,52,49,45,72,76,37,73,88,58,85,44,72,43,54,58,70,72,41,39,70,28,60,45,70,38,78,37,84,90,74,75,40,80,40,66,27,46,52,76,79,30,65,45,63,34,32,32,30,80,78,44,70,66,44,50,55,53,51,51,53,42,46,72,74,69,50,54,75,88,72,67,78,80,59,66,55,56,50,68,88,130

pLDDT: mean 93.8, std 4.13, range [80.06, 98.44]

Organism: Acinetobacter baumannii (NCBI:txid470)

Radius of gyration: 15.76 Å; Cα contacts (8 Å, |Δi|>4): 165; chains: 1; bounding box: 39×26×43 Å